Protein 3I71 (pdb70)

B-factor: mean 38.23, std 16.22, range [15.01, 95.21]

Sequence (114 aa):
SADELLALLTSVRQGMTAGEVAAHFGWPLEKARNALEQLFSAGTLRKRSSRYRLKPAESADELLALLTSVRQGMTAGEVAAHFGWPLEKARNALEQLFSAGTLRKRSSRYRLKP

Organism: Escherichia coli (strain K12) (NCBI:txid83333)

Radius of gyration: 16.03 Å; Cα contacts (8 Å, |Δi|>4): 139; chains: 2; bounding box: 25×37×44 Å

CATH classification: 1.10.10.10

Structure (mmCIF, N/CA/C/O backbone):
data_3I71
#
_entry.id   3I71
#
_cell.length_a   65.345
_cell.length_b   65.345
_cell.length_c   146.772
_cell.angle_alpha   90.000
_cell.angle_beta   90.000
_cell.angle_gamma   120.000
#
_symmetry.space_group_name_H-M   'P 61 2 2'
#
loop_
_entity.id
_entity.type
_entity.pdbx_description
1 polymer 'Ethanolamine utilization protein eutK'
2 non-polymer 'CITRATE ANION'
3 water water
#
loop_
_atom_site.group_PDB
_atom_site.id
_atom_site.type_symbol
_atom_site.label_atom_id
_atom_site.label_alt_id
_atom_site.label_comp_id
_atom_site.label_asym_id
_atom_site.label_entity_id
_atom_site.label_seq_id
_atom_site.pdbx_PDB_ins_code
_atom_site.Cartn_x
_atom_site.Cartn_y
_atom_site.Cartn_z
_atom_site.occupancy
_atom_site.B_iso_or_equiv
_atom_site.auth_seq_id
_atom_site.auth_comp_id
_atom_site.auth_asym_id
_atom_site.auth_atom_id
_atom_site.pdbx_PDB_model_num
ATOM 1 N N . SER A 1 4 ? 37.179 -9.153 28.755 1.00 59.49 110 SER A N 1
ATOM 2 C CA . SER A 1 4 ? 36.112 -10.170 28.486 1.00 60.60 110 SER A CA 1
ATOM 3 C C . SER A 1 4 ? 34.867 -9.593 27.775 1.00 60.56 110 SER A C 1
ATOM 4 O O . SER A 1 4 ? 34.611 -8.376 27.794 1.00 61.65 110 SER A O 1
ATOM 7 N N . ALA A 1 5 ? 34.096 -10.496 27.159 1.00 59.21 111 ALA A N 1
ATOM 8 C CA . ALA A 1 5 ? 32.939 -10.135 26.315 1.00 57.47 111 ALA A CA 1
ATOM 9 C C . ALA A 1 5 ? 31.601 -10.228 27.084 1.00 54.90 111 ALA A C 1
ATOM 10 O O . ALA A 1 5 ? 30.545 -10.502 26.502 1.00 53.54 111 ALA A O 1
ATOM 12 N N . ASP A 1 6 ? 31.652 -9.992 28.392 1.00 53.00 112 ASP A N 1
ATOM 13 C CA . ASP A 1 6 ? 30.464 -10.103 29.252 1.00 52.54 112 ASP A CA 1
ATOM 14 C C . ASP A 1 6 ? 29.377 -9.100 28.823 1.00 49.36 112 ASP A C 1
ATOM 15 O O . ASP A 1 6 ? 28.188 -9.412 28.800 1.00 45.83 112 ASP A O 1
ATOM 20 N N . GLU A 1 7 ? 29.797 -7.896 28.465 1.00 48.24 113 GLU A N 1
ATOM 21 C CA . GLU A 1 7 ? 28.835 -6.846 28.113 1.00 46.91 113 GLU A CA 1
ATOM 22 C C . GLU A 1 7 ? 28.201 -7.218 26.765 1.00 41.07 113 GLU A C 1
ATOM 23 O O . GLU A 1 7 ? 26.981 -7.147 26.590 1.00 36.04 113 GLU A O 1
ATOM 29 N N . LEU A 1 8 ? 29.043 -7.646 25.825 1.00 39.36 114 LEU A N 1
ATOM 30 C CA . LEU A 1 8 ? 28.586 -7.939 24.468 1.00 37.34 114 LEU A CA 1
ATOM 31 C C . LEU A 1 8 ? 27.530 -9.052 24.482 1.00 38.38 114 LEU A C 1
ATOM 32 O O . LEU A 1 8 ? 26.480 -8.940 23.855 1.00 36.81 114 LEU A O 1
ATOM 37 N N . LEU A 1 9 ? 27.804 -10.118 25.232 1.00 39.92 115 LEU A N 1
ATOM 38 C CA . LEU A 1 9 ? 26.893 -11.268 25.279 1.00 40.89 115 LEU A CA 1
ATOM 39 C C . LEU A 1 9 ? 25.556 -10.902 25.920 1.00 40.76 115 LEU A C 1
ATOM 40 O O . LEU A 1 9 ? 24.509 -11.315 25.435 1.00 39.63 115 LEU A O 1
ATOM 45 N N . ALA A 1 10 ? 25.599 -10.101 26.978 1.00 41.87 116 ALA A N 1
ATOM 46 C CA . ALA A 1 10 ? 24.372 -9.578 27.622 1.00 43.28 116 ALA A CA 1
ATOM 47 C C . ALA A 1 10 ? 23.525 -8.789 26.640 1.00 43.47 116 ALA A C 1
ATOM 48 O O . ALA A 1 10 ? 22.327 -9.015 26.532 1.00 43.53 116 ALA A O 1
ATOM 50 N N . LEU A 1 11 ? 24.153 -7.855 25.933 1.00 43.93 117 LEU A N 1
ATOM 51 C CA . LEU A 1 11 ? 23.463 -7.112 24.881 1.00 45.33 117 LEU A CA 1
ATOM 52 C C . LEU A 1 11 ? 22.805 -8.039 23.856 1.00 47.06 117 LEU A C 1
ATOM 53 O O . LEU A 1 11 ? 21.629 -7.862 23.521 1.00 47.73 117 LEU A O 1
ATOM 58 N N . LEU A 1 12 ? 23.579 -8.997 23.342 1.00 46.98 118 LEU A N 1
ATOM 59 C CA . LEU A 1 12 ? 23.090 -9.918 22.321 1.00 47.35 118 LEU A CA 1
ATOM 60 C C . LEU A 1 12 ? 22.005 -10.858 22.880 1.00 51.34 118 LEU A C 1
ATOM 61 O O . LEU A 1 12 ? 21.190 -11.377 22.121 1.00 50.90 118 LEU A O 1
ATOM 66 N N . THR A 1 13 ? 21.994 -11.078 24.198 1.00 56.81 119 THR A N 1
ATOM 67 C CA . THR A 1 13 ? 20.926 -11.859 24.847 1.00 60.01 119 THR A CA 1
ATOM 68 C C . THR A 1 13 ? 19.539 -11.251 24.612 1.00 63.01 119 THR A C 1
ATOM 69 O O . THR A 1 13 ? 18.588 -11.983 24.374 1.00 63.85 119 THR A O 1
ATOM 73 N N . SER A 1 14 ? 19.434 -9.921 24.661 1.00 66.09 120 SER A N 1
ATOM 74 C CA . SER A 1 14 ? 18.173 -9.230 24.354 1.00 68.06 120 SER A CA 1
ATOM 75 C C . SER A 1 14 ? 17.841 -9.327 22.879 1.00 69.54 120 SER A C 1
ATOM 76 O O . SER A 1 14 ? 16.841 -9.935 22.490 1.00 71.22 120 SER A O 1
ATOM 79 N N . VAL A 1 15 ? 18.700 -8.727 22.062 1.00 69.89 121 VAL A N 1
ATOM 80 C CA . VAL A 1 15 ? 18.436 -8.570 20.642 1.00 69.75 121 VAL A CA 1
ATOM 81 C C . VAL A 1 15 ? 18.504 -9.937 19.955 1.00 70.51 121 VAL A C 1
ATOM 82 O O . VAL A 1 15 ? 19.568 -10.388 19.510 1.00 70.32 121 VAL A O 1
ATOM 86 N N . ARG A 1 16 ? 17.342 -10.580 19.882 1.00 70.32 122 ARG A N 1
ATOM 87 C CA . ARG A 1 16 ? 17.225 -11.993 19.516 1.00 70.20 122 ARG A CA 1
ATOM 88 C C . ARG A 1 16 ? 17.474 -12.244 18.022 1.00 66.85 122 ARG A C 1
ATOM 89 O O . ARG A 1 16 ? 17.909 -13.333 17.627 1.00 65.90 122 ARG A O 1
ATOM 97 N N . GLN A 1 17 ? 17.209 -11.232 17.201 1.00 62.95 123 GLN A N 1
ATOM 98 C CA . GLN A 1 17 ? 17.476 -11.318 15.756 1.00 59.42 123 GLN A CA 1
ATOM 99 C C . GLN A 1 17 ? 18.985 -11.095 15.421 1.00 53.61 123 GLN A C 1
ATOM 100 O O . GLN A 1 17 ? 19.468 -11.452 14.335 1.00 51.84 123 GLN A O 1
ATOM 106 N N . GLY A 1 18 ? 19.727 -10.531 16.362 1.00 46.03 124 GLY A N 1
ATOM 107 C CA . GLY A 1 18 ? 21.160 -10.367 16.197 1.00 42.80 124 GLY A CA 1
ATOM 108 C C . GLY A 1 18 ? 21.505 -8.947 15.807 1.00 38.88 124 GLY A C 1
ATOM 109 O O . GLY A 1 18 ? 20.627 -8.129 15.602 1.00 37.86 124 GLY A O 1
ATOM 110 N N . MET A 1 19 ? 22.794 -8.660 15.740 1.00 33.09 125 MET A N 1
ATOM 111 C CA . MET A 1 19 ? 23.286 -7.320 15.550 1.00 29.37 125 MET A CA 1
ATOM 112 C C . MET A 1 19 ? 24.464 -7.331 14.583 1.00 26.91 125 MET A C 1
ATOM 113 O O . MET A 1 19 ? 25.186 -8.333 14.487 1.00 24.77 125 MET A O 1
ATOM 118 N N . THR A 1 20 ? 24.664 -6.227 13.877 1.00 24.41 126 THR A N 1
ATOM 119 C CA . THR A 1 20 ? 25.782 -6.134 12.945 1.00 23.99 126 THR A CA 1
ATOM 120 C C . THR A 1 20 ? 26.946 -5.590 13.746 1.00 23.78 126 THR A C 1
ATOM 121 O O . THR A 1 20 ? 26.736 -5.054 14.840 1.00 23.67 126 THR A O 1
ATOM 125 N N . ALA A 1 21 ? 28.169 -5.691 13.218 1.00 24.06 127 ALA A N 1
ATOM 126 C CA . ALA A 1 21 ? 29.332 -5.087 13.878 1.00 23.40 127 ALA A CA 1
ATOM 127 C C . ALA A 1 21 ? 29.155 -3.573 14.063 1.00 22.87 127 ALA A C 1
ATOM 128 O O . ALA A 1 21 ? 29.532 -3.009 15.096 1.00 24.99 127 ALA A O 1
ATOM 130 N N . GLY A 1 22 ? 28.568 -2.924 13.077 1.00 24.48 128 GLY A N 1
ATOM 131 C CA . GLY A 1 22 ? 28.319 -1.487 13.159 1.00 26.26 128 GLY A CA 1
ATOM 132 C C . GLY A 1 22 ? 27.364 -1.136 14.286 1.00 26.79 128 GLY A C 1
ATOM 133 O O . GLY A 1 22 ? 27.574 -0.170 14.996 1.00 27.78 128 GLY A O 1
ATOM 134 N N . GLU A 1 23 ? 26.311 -1.930 14.448 1.00 28.64 129 GLU A N 1
ATOM 135 C CA . GLU A 1 23 ? 25.348 -1.693 15.531 1.00 27.48 129 GLU A CA 1
ATOM 136 C C . GLU A 1 23 ? 25.993 -1.890 16.901 1.00 25.96 129 GLU A C 1
ATOM 137 O O . GLU A 1 23 ? 25.734 -1.137 17.850 1.00 24.85 129 GLU A O 1
ATOM 143 N N . VAL A 1 24 ? 26.879 -2.882 16.997 1.00 24.57 130 VAL A N 1
ATOM 144 C CA . VAL A 1 24 ? 27.627 -3.153 18.223 1.00 21.27 130 VAL A CA 1
ATOM 145 C C . VAL A 1 24 ? 28.612 -2.033 18.534 1.00 23.34 130 VAL A C 1
ATOM 146 O O . VAL A 1 24 ? 28.672 -1.564 19.689 1.00 22.45 130 VAL A O 1
ATOM 150 N N . ALA A 1 25 ? 29.341 -1.571 17.516 1.00 22.51 131 ALA A N 1
ATOM 151 C CA . ALA A 1 25 ? 30.298 -0.474 17.675 1.00 25.50 131 ALA A CA 1
ATOM 152 C C . ALA A 1 25 ? 29.589 0.807 18.152 1.00 26.77 131 ALA A C 1
ATOM 153 O O . ALA A 1 25 ? 30.078 1.491 19.055 1.00 27.13 131 ALA A O 1
ATOM 155 N N . ALA A 1 26 ? 28.453 1.113 17.533 1.00 27.00 132 ALA A N 1
ATOM 156 C CA . ALA A 1 26 ? 27.657 2.296 17.901 1.00 28.09 132 ALA A CA 1
ATOM 157 C C . ALA A 1 26 ? 27.157 2.197 19.346 1.00 31.92 132 ALA A C 1
ATOM 158 O O . ALA A 1 26 ? 27.241 3.147 20.096 1.00 32.23 132 ALA A O 1
ATOM 160 N N . HIS A 1 27 ? 26.645 1.035 19.734 1.00 33.89 133 HIS A N 1
ATOM 161 C CA . HIS A 1 27 ? 26.101 0.841 21.066 1.00 34.75 133 HIS A CA 1
ATOM 162 C C . HIS A 1 27 ? 27.142 1.062 22.137 1.00 35.94 133 HIS A C 1
ATOM 163 O O . HIS A 1 27 ? 26.883 1.759 23.097 1.00 36.25 133 HIS A O 1
ATOM 170 N N . PHE A 1 28 ? 28.310 0.460 21.988 1.00 35.80 134 PHE A N 1
ATOM 171 C CA . PHE A 1 28 ? 29.344 0.558 23.013 1.00 35.71 134 PHE A CA 1
ATOM 172 C C . PHE A 1 28 ? 30.287 1.728 22.819 1.00 36.15 134 PHE A C 1
ATOM 173 O O . PHE A 1 28 ? 31.068 2.051 23.716 1.00 33.83 134 PHE A O 1
ATOM 181 N N . GLY A 1 29 ? 30.244 2.356 21.655 1.00 35.18 135 GLY A N 1
ATOM 182 C CA . GLY A 1 29 ? 31.201 3.408 21.362 1.00 35.69 135 GLY A CA 1
ATOM 183 C C . GLY A 1 29 ? 32.581 2.815 21.156 1.00 35.91 135 GLY A C 1
ATOM 184 O O . GLY A 1 29 ? 33.584 3.448 21.481 1.00 35.44 135 GLY A O 1
ATOM 185 N N . TRP A 1 30 ? 32.626 1.598 20.599 1.00 33.55 136 TRP A N 1
ATOM 186 C CA . TRP A 1 30 ? 33.879 0.940 20.278 1.00 31.90 136 TRP A CA 1
ATOM 187 C C . TRP A 1 30 ? 34.274 1.230 18.852 1.00 30.19 136 TRP A C 1
ATOM 188 O O . TRP A 1 30 ? 33.412 1.292 17.965 1.00 28.45 136 TRP A O 1
ATOM 199 N N . PRO A 1 31 ? 35.585 1.301 18.593 1.00 29.20 137 PRO A N 1
ATOM 200 C CA . PRO A 1 31 ? 36.008 1.333 17.205 1.00 28.68 137 PRO A CA 1
ATOM 201 C C . PRO A 1 31 ? 35.463 0.124 16.438 1.00 30.21 137 PRO A C 1
ATOM 202 O O . PRO A 1 31 ? 35.302 -0.977 16.996 1.00 28.96 137 PRO A O 1
ATOM 206 N N . LEU A 1 32 ? 35.204 0.337 15.173 1.00 28.60 138 LEU A N 1
ATOM 207 C CA . LEU A 1 32 ? 34.596 -0.664 14.318 1.00 30.99 138 LEU A CA 1
ATOM 208 C C . LEU A 1 32 ? 35.441 -1.930 14.298 1.00 30.31 138 LEU A C 1
ATOM 209 O O . LEU A 1 32 ? 34.911 -3.031 14.387 1.00 28.36 138 LEU A O 1
ATOM 214 N N . GLU A 1 33 ? 36.755 -1.771 14.230 1.00 31.06 139 GLU A N 1
ATOM 215 C CA . GLU A 1 33 ? 37.649 -2.919 14.188 1.00 34.56 139 GLU A CA 1
ATOM 216 C C . GLU A 1 33 ? 37.540 -3.748 15.438 1.00 32.12 139 GLU A C 1
ATOM 217 O O . GLU A 1 33 ? 37.599 -4.973 15.381 1.00 33.40 139 GLU A O 1
ATOM 223 N N . LYS A 1 34 ? 37.401 -3.082 16.568 1.00 31.66 140 LYS A N 1
ATOM 224 C CA . LYS A 1 34 ? 37.242 -3.760 17.841 1.00 32.05 140 LYS A CA 1
ATOM 225 C C . LYS A 1 34 ? 35.932 -4.555 17.895 1.00 32.61 140 LYS A C 1
ATOM 226 O O . LYS A 1 34 ? 35.938 -5.722 18.328 1.00 28.53 140 LYS A O 1
ATOM 232 N N . ALA A 1 35 ? 34.818 -3.926 17.481 1.00 27.26 141 ALA A N 1
ATOM 233 C CA . ALA A 1 35 ? 33.540 -4.623 17.383 1.00 25.77 141 ALA A CA 1
ATOM 234 C C . ALA A 1 35 ? 33.614 -5.851 16.456 1.00 25.42 141 ALA A C 1
ATOM 235 O O . ALA A 1 35 ? 33.132 -6.944 16.811 1.00 23.24 141 ALA A O 1
ATOM 237 N N . ARG A 1 36 ? 34.207 -5.690 15.284 1.00 23.73 142 ARG A N 1
ATOM 238 C CA . ARG A 1 36 ? 34.247 -6.760 14.307 1.00 26.31 142 ARG A CA 1
ATOM 239 C C . ARG A 1 36 ? 35.092 -7.924 14.828 1.00 25.76 142 ARG A C 1
ATOM 240 O O . ARG A 1 36 ? 34.701 -9.099 14.690 1.00 24.22 142 ARG A O 1
ATOM 248 N N . ASN A 1 37 ? 36.258 -7.602 15.383 1.00 24.23 143 ASN A N 1
ATOM 249 C CA . ASN A 1 37 ? 37.133 -8.640 15.951 1.00 26.28 143 ASN A CA 1
ATOM 250 C C . ASN A 1 37 ? 36.489 -9.397 17.134 1.00 27.34 143 ASN A C 1
ATOM 251 O O . ASN A 1 37 ? 36.600 -10.614 17.214 1.00 25.44 143 ASN A O 1
ATOM 256 N N . ALA A 1 38 ? 35.778 -8.694 18.015 1.00 26.05 144 ALA A N 1
ATOM 257 C CA . ALA A 1 38 ? 35.103 -9.329 19.150 1.00 26.74 144 ALA A CA 1
ATOM 258 C C . ALA A 1 38 ? 33.982 -10.259 18.701 1.00 26.56 144 ALA A C 1
ATOM 259 O O . ALA A 1 38 ? 33.871 -11.392 19.186 1.00 23.25 144 ALA A O 1
ATOM 261 N N . LEU A 1 39 ? 33.171 -9.817 17.739 1.00 24.35 145 LEU A N 1
ATOM 262 C CA . LEU A 1 39 ? 32.124 -10.690 17.216 1.00 24.59 145 LEU A CA 1
ATOM 263 C C . LEU A 1 39 ? 32.694 -11.914 16.470 1.00 24.16 145 LEU A C 1
ATOM 264 O O . LEU A 1 39 ? 32.178 -13.026 16.606 1.00 26.45 145 LEU A O 1
ATOM 269 N N . GLU A 1 40 ? 33.698 -11.703 15.627 1.00 24.41 146 GLU A N 1
ATOM 270 C CA . GLU A 1 40 ? 34.328 -12.793 14.885 1.00 27.13 146 GLU A CA 1
ATOM 271 C C . GLU A 1 40 ? 34.980 -13.814 15.823 1.00 25.97 146 GLU A C 1
ATOM 272 O O . GLU A 1 40 ? 34.883 -15.010 15.575 1.00 24.62 146 GLU A O 1
ATOM 278 N N . GLN A 1 41 ? 35.624 -13.335 16.882 1.00 25.94 147 GLN A N 1
ATOM 279 C CA . GLN A 1 41 ? 36.195 -14.197 17.930 1.00 28.64 147 GLN A CA 1
ATOM 280 C C . GLN A 1 41 ? 35.120 -15.088 18.569 1.00 28.03 147 GLN A C 1
ATOM 281 O O . GLN A 1 41 ? 35.332 -16.293 18.807 1.00 25.82 147 GLN A O 1
ATOM 287 N N . LEU A 1 42 ? 33.986 -14.477 18.910 1.00 25.41 148 LEU A N 1
ATOM 288 C CA . LEU A 1 42 ? 32.912 -15.204 19.600 1.00 22.97 148 LEU A CA 1
ATOM 289 C C . LEU A 1 42 ? 32.230 -16.174 18.656 1.00 22.22 148 LEU A C 1
ATOM 290 O O . LEU A 1 42 ? 31.821 -17.249 19.069 1.00 20.92 148 LEU A O 1
ATOM 295 N N . PHE A 1 43 ? 32.136 -15.810 17.372 1.00 22.78 149 PHE A N 1
ATOM 296 C CA . PHE A 1 43 ? 31.653 -16.724 16.328 1.00 22.42 149 PHE A CA 1
ATOM 297 C C . PHE A 1 43 ? 32.590 -17.916 16.151 1.00 21.63 149 PHE A C 1
ATOM 298 O O . PHE A 1 43 ? 32.126 -19.046 16.147 1.00 23.08 149 PHE A O 1
ATOM 306 N N . SER A 1 44 ? 33.901 -17.669 16.041 1.00 22.39 150 SER A N 1
ATOM 307 C CA . SER A 1 44 ? 34.886 -18.757 15.905 1.00 23.29 150 SER A CA 1
ATOM 308 C C . SER A 1 44 ? 34.868 -19.692 17.130 1.00 24.11 150 SER A C 1
ATOM 309 O O . SER A 1 44 ? 35.027 -20.878 16.977 1.00 23.15 150 SER A O 1
ATOM 312 N N . ALA A 1 45 ? 34.642 -19.136 18.322 1.00 23.03 151 ALA A N 1
ATOM 313 C CA . ALA A 1 45 ? 34.533 -19.911 19.562 1.00 22.52 151 ALA A CA 1
ATOM 314 C C . ALA A 1 45 ? 33.238 -20.768 19.691 1.00 21.45 151 ALA A C 1
ATOM 315 O O . ALA A 1 45 ? 33.139 -21.604 20.586 1.00 24.52 151 ALA A O 1
ATOM 317 N N . GLY A 1 46 ? 32.264 -20.532 18.830 1.00 21.98 152 GLY A N 1
ATOM 318 C CA . GLY A 1 46 ? 30.995 -21.249 18.850 1.00 23.32 152 GLY A CA 1
ATOM 319 C C . GLY A 1 46 ? 29.956 -20.595 19.760 1.00 25.23 152 GLY A C 1
ATOM 320 O O . GLY A 1 46 ? 28.916 -21.187 19.986 1.00 27.55 152 GLY A O 1
ATOM 321 N N . THR A 1 47 ? 30.229 -19.391 20.276 1.00 23.71 153 THR A N 1
ATOM 322 C CA . THR A 1 47 ? 29.301 -18.700 21.181 1.00 24.90 153 THR A CA 1
ATOM 323 C C . THR A 1 47 ? 28.191 -18.046 20.355 1.00 27.03 153 THR A C 1
ATOM 324 O O . THR A 1 47 ? 27.032 -17.963 20.782 1.00 25.97 153 THR A O 1
ATOM 328 N N . LEU A 1 48 ? 28.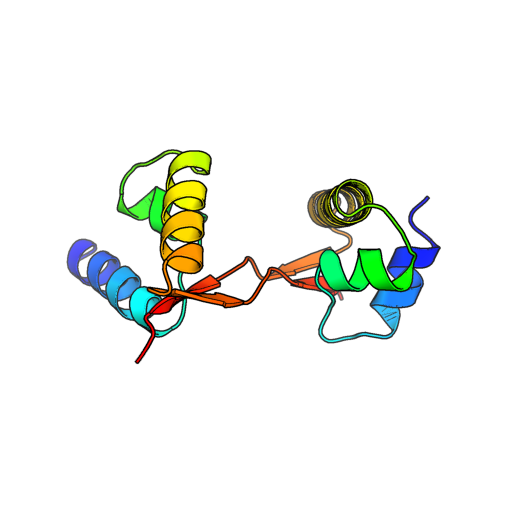535 -17.567 19.163 1.00 26.49 154 LEU A N 1
ATOM 329 C CA . LEU A 1 48 ? 27.566 -16.864 18.327 1.00 28.99 154 LEU A CA 1
ATOM 330 C C . LEU A 1 48 ? 27.384 -17.594 16.991 1.00 30.30 154 LEU A C 1
ATOM 331 O O . LEU A 1 48 ? 28.247 -18.354 16.576 1.00 31.91 154 LEU A O 1
ATOM 336 N N . ARG A 1 49 ? 26.240 -17.366 16.357 1.00 32.21 155 ARG A N 1
ATOM 337 C CA . ARG A 1 49 ? 25.989 -17.732 14.970 1.00 33.07 155 ARG A CA 1
ATOM 338 C C . ARG A 1 49 ? 26.059 -16.461 14.150 1.00 29.74 155 ARG A C 1
ATOM 339 O O . ARG A 1 49 ? 25.828 -15.387 14.679 1.00 28.89 155 ARG A O 1
ATOM 347 N N . LYS A 1 50 ? 26.321 -16.609 12.857 1.00 28.98 156 LYS A N 1
ATOM 348 C CA . LYS A 1 50 ? 26.600 -15.496 11.944 1.00 31.47 156 LYS A CA 1
ATOM 349 C C . LYS A 1 50 ? 25.830 -15.749 10.644 1.00 31.60 156 LYS A C 1
ATOM 350 O O . LYS A 1 50 ? 25.949 -16.812 10.021 1.00 32.03 156 LYS A O 1
ATOM 356 N N . ARG A 1 51 ? 25.025 -14.782 10.257 1.00 31.33 157 ARG A N 1
ATOM 357 C CA . ARG A 1 51 ? 24.455 -14.774 8.913 1.00 32.26 157 ARG A CA 1
ATOM 358 C C . ARG A 1 51 ? 25.401 -13.914 8.076 1.00 31.90 157 ARG A C 1
ATOM 359 O O . ARG A 1 51 ? 25.528 -12.725 8.337 1.00 27.96 157 ARG A O 1
ATOM 367 N N . SER A 1 52 ? 26.081 -14.501 7.095 1.00 29.66 158 SER A N 1
ATOM 368 C CA . SER A 1 52 ? 27.062 -13.768 6.271 1.00 33.30 158 SER A CA 1
ATOM 369 C C . SER A 1 52 ? 26.411 -12.666 5.396 1.00 31.07 158 SER A C 1
ATOM 370 O O . SER A 1 52 ? 25.252 -12.757 4.994 1.00 31.59 158 SER A O 1
ATOM 373 N N . SER A 1 53 ? 27.151 -11.589 5.187 1.00 27.76 159 SER A N 1
ATOM 374 C CA . SER A 1 53 ? 26.756 -10.501 4.309 1.00 28.46 159 SER A CA 1
ATOM 375 C C . SER A 1 53 ? 26.299 -11.072 2.965 1.00 25.49 159 SER A C 1
ATOM 376 O O . SER A 1 53 ? 27.005 -11.899 2.399 1.00 26.37 159 SER A O 1
ATOM 379 N N . ARG A 1 54 ? 25.141 -10.649 2.489 1.00 25.03 160 ARG A N 1
ATOM 380 C CA . ARG A 1 54 ? 24.667 -11.023 1.145 1.00 27.39 160 ARG A CA 1
ATOM 381 C C . ARG A 1 54 ? 24.455 -9.790 0.285 1.00 24.86 160 ARG A C 1
ATOM 382 O O . ARG A 1 54 ? 23.904 -8.798 0.746 1.00 25.75 160 ARG A O 1
ATOM 390 N N . TYR A 1 55 ? 24.835 -9.897 -0.981 1.00 26.79 161 TYR A N 1
ATOM 391 C CA . TYR A 1 55 ? 24.682 -8.817 -1.953 1.00 25.41 161 TYR A CA 1
ATOM 392 C C . TYR A 1 55 ? 23.720 -9.244 -3.024 1.00 26.09 161 TYR A C 1
ATOM 393 O O . TYR A 1 55 ? 23.806 -10.366 -3.508 1.00 27.77 161 TYR A O 1
ATOM 402 N N . ARG A 1 56 ? 22.809 -8.363 -3.427 1.00 26.08 162 ARG A N 1
ATOM 403 C CA . ARG A 1 56 ? 21.864 -8.745 -4.478 1.00 28.63 162 ARG A CA 1
ATOM 404 C C . ARG A 1 56 ? 21.719 -7.639 -5.524 1.00 28.03 162 ARG A C 1
ATOM 405 O O . ARG A 1 56 ? 21.964 -6.444 -5.264 1.00 24.61 162 ARG A O 1
ATOM 413 N N . LEU A 1 57 ? 21.321 -8.043 -6.702 1.00 29.79 163 LEU A N 1
ATOM 414 C CA . LEU A 1 57 ? 21.063 -7.094 -7.782 1.00 33.55 163 LEU A CA 1
ATOM 415 C C . LEU A 1 57 ? 19.941 -6.109 -7.435 1.00 36.81 163 LEU A C 1
ATOM 416 O O . LEU A 1 57 ? 18.954 -6.468 -6.790 1.00 35.34 163 LEU A O 1
ATOM 421 N N . LYS A 1 58 ? 20.080 -4.852 -7.832 1.00 41.00 164 LYS A N 1
ATOM 422 C CA . LYS A 1 58 ? 18.922 -3.958 -7.772 1.00 45.12 164 LYS A CA 1
ATOM 423 C C . LYS A 1 58 ? 17.922 -4.344 -8.844 1.00 50.59 164 LYS A C 1
ATOM 424 O O . LYS A 1 58 ? 18.311 -4.703 -9.948 1.00 52.06 164 LYS A O 1
ATOM 430 N N . PRO A 1 59 ? 16.627 -4.299 -8.513 1.00 55.35 165 PRO A N 1
ATOM 431 C CA . PRO A 1 59 ? 15.592 -4.499 -9.523 1.00 58.34 165 PRO A CA 1
ATOM 432 C C . PRO A 1 59 ? 15.378 -3.241 -10.338 1.00 59.00 165 PRO A C 1
ATOM 433 O O . PRO A 1 59 ? 15.197 -3.343 -11.547 1.00 64.14 165 PRO A O 1
ATOM 437 N N . ALA B 1 2 ? 24.059 -34.443 -12.964 1.00 51.68 108 ALA B N 1
ATOM 438 C CA . ALA B 1 2 ? 23.582 -33.176 -13.584 1.00 52.40 108 ALA B CA 1
ATOM 439 C C . ALA B 1 2 ? 23.922 -31.994 -12.662 1.00 51.84 108 ALA B C 1
ATOM 440 O O . ALA B 1 2 ? 23.092 -31.109 -12.421 1.00 53.93 108 ALA B O 1
ATOM 442 N N . GLU B 1 3 ? 25.165 -31.993 -12.174 1.00 48.51 109 GLU B N 1
ATOM 443 C CA . GLU B 1 3 ? 25.716 -30.932 -11.337 1.00 45.08 109 GLU B CA 1
ATOM 444 C C . GLU B 1 3 ? 25.658 -29.540 -11.983 1.00 36.71 109 GLU B C 1
ATOM 445 O O . GLU B 1 3 ? 25.257 -28.572 -11.338 1.00 30.78 109 GLU B O 1
ATOM 451 N N . SER B 1 4 ? 26.071 -29.414 -13.238 1.00 33.08 110 SER B N 1
ATOM 452 C CA . SER B 1 4 ? 26.289 -28.048 -13.778 1.00 29.79 110 SER B CA 1
ATOM 453 C C . SER B 1 4 ? 25.003 -27.191 -13.840 1.00 24.00 110 SER B C 1
ATOM 454 O O . SER B 1 4 ? 25.022 -26.044 -13.495 1.00 22.94 110 SER B O 1
ATOM 457 N N . ALA B 1 5 ? 23.887 -27.775 -14.263 1.00 22.84 111 ALA B N 1
ATOM 458 C CA . ALA B 1 5 ? 22.607 -27.059 -14.264 1.00 20.79 111 ALA B CA 1
ATOM 459 C C . ALA B 1 5 ? 22.315 -26.588 -12.841 1.00 19.23 111 ALA B C 1
ATOM 460 O O . ALA B 1 5 ? 21.926 -25.453 -12.629 1.00 19.25 111 ALA B O 1
ATOM 462 N N . ASP B 1 6 ? 22.562 -27.448 -11.854 1.00 20.68 112 ASP B N 1
ATOM 463 C CA . ASP B 1 6 ? 22.311 -27.108 -10.459 1.00 20.79 112 ASP B CA 1
ATOM 464 C C . ASP B 1 6 ? 23.242 -26.032 -9.942 1.00 23.56 112 ASP B C 1
ATOM 465 O O . ASP B 1 6 ? 22.806 -25.132 -9.216 1.00 22.25 112 ASP B O 1
ATOM 470 N N . GLU B 1 7 ? 24.516 -26.087 -10.308 1.00 23.19 113 GLU B N 1
ATOM 471 C CA . GLU B 1 7 ? 25.415 -24.978 -9.941 1.00 26.94 113 GLU B CA 1
ATOM 472 C C . GLU B 1 7 ? 25.013 -23.665 -10.582 1.00 23.51 113 GLU B C 1
ATOM 473 O O . GLU B 1 7 ? 25.014 -22.624 -9.917 1.00 22.47 113 GLU B O 1
ATOM 479 N N . LEU B 1 8 ? 24.686 -23.686 -11.882 1.00 22.61 114 LEU B N 1
ATOM 480 C CA . LEU B 1 8 ? 24.279 -22.450 -12.547 1.00 19.88 114 LEU B CA 1
ATOM 481 C C . LEU B 1 8 ? 22.993 -21.922 -11.917 1.00 20.10 114 LEU B C 1
ATOM 482 O O . LEU B 1 8 ? 22.847 -20.720 -11.695 1.00 19.11 114 LEU B O 1
ATOM 487 N N . LEU B 1 9 ? 22.045 -22.820 -11.608 1.00 18.63 115 LEU B N 1
ATOM 488 C CA . LEU B 1 9 ? 20.769 -22.367 -11.041 1.00 18.53 115 LEU B CA 1
ATOM 489 C C . LEU B 1 9 ? 21.029 -21.699 -9.665 1.00 19.31 115 LEU B C 1
ATOM 490 O O . LEU B 1 9 ? 20.413 -20.689 -9.344 1.00 18.72 115 LEU B O 1
ATOM 495 N N . ALA B 1 10 ? 21.946 -22.260 -8.876 1.00 21.73 116 ALA B N 1
ATOM 496 C CA . ALA B 1 10 ? 22.307 -21.689 -7.544 1.00 25.11 116 ALA B CA 1
ATOM 497 C C . ALA B 1 10 ? 22.861 -20.250 -7.702 1.00 26.01 116 ALA B C 1
ATOM 498 O O . ALA B 1 10 ? 22.455 -19.305 -7.001 1.00 25.48 116 ALA B O 1
ATOM 500 N N . LEU B 1 11 ? 23.733 -20.076 -8.674 1.00 25.45 117 LEU B N 1
ATOM 501 C CA . LEU B 1 11 ? 24.264 -18.737 -8.952 1.00 25.01 117 LEU B CA 1
ATOM 502 C C . LEU B 1 11 ? 23.158 -17.792 -9.381 1.00 24.84 117 LEU B C 1
ATOM 503 O O . LEU B 1 11 ? 23.007 -16.718 -8.815 1.00 24.14 117 LEU B O 1
ATOM 508 N N . LEU B 1 12 ? 22.346 -18.200 -10.360 1.00 23.96 118 LEU B N 1
ATOM 509 C CA . LEU B 1 12 ? 21.319 -17.322 -10.856 1.00 24.10 118 LEU B CA 1
ATOM 510 C C . LEU B 1 12 ? 20.308 -16.934 -9.789 1.00 26.28 118 LEU B C 1
ATOM 511 O O . LEU B 1 12 ? 19.813 -15.808 -9.786 1.00 28.88 118 LEU B O 1
ATOM 516 N N . THR B 1 13 ? 19.991 -17.871 -8.903 1.00 26.51 119 THR B N 1
ATOM 517 C CA . THR B 1 13 ? 19.027 -17.624 -7.826 1.00 27.25 119 THR B CA 1
ATOM 518 C C . THR B 1 13 ? 19.602 -16.580 -6.838 1.00 28.97 119 THR B C 1
ATOM 519 O O . THR B 1 13 ? 18.909 -15.641 -6.439 1.00 30.45 119 THR B O 1
ATOM 523 N N . SER B 1 14 ? 20.873 -16.745 -6.494 1.00 24.45 120 SER B N 1
ATOM 524 C CA . SER B 1 14 ? 21.578 -15.834 -5.587 1.00 31.73 120 SER B CA 1
ATOM 525 C C . SER B 1 14 ? 21.726 -14.411 -6.080 1.00 32.73 120 SER B C 1
ATOM 526 O O . SER B 1 14 ? 21.761 -13.481 -5.275 1.00 31.44 120 SER B O 1
ATOM 529 N N . VAL B 1 15 ? 21.886 -14.236 -7.397 1.00 32.07 121 VAL B N 1
ATOM 530 C CA . VAL B 1 15 ? 22.054 -12.912 -7.972 1.00 32.74 121 VAL B CA 1
ATOM 531 C C . VAL B 1 15 ? 20.868 -12.072 -7.583 1.00 33.79 121 VAL B C 1
ATOM 532 O O . VAL B 1 15 ? 20.980 -10.877 -7.251 1.00 33.81 121 VAL B O 1
ATOM 536 N N . ARG B 1 16 ? 19.716 -12.716 -7.579 1.00 32.86 122 ARG B N 1
ATOM 537 C CA . ARG B 1 16 ? 18.468 -12.070 -7.205 1.00 36.55 122 ARG B CA 1
ATOM 538 C C . ARG B 1 16 ? 18.194 -12.077 -5.708 1.00 34.73 122 ARG B C 1
ATOM 539 O O . ARG B 1 16 ? 17.760 -11.075 -5.136 1.00 34.06 122 ARG B O 1
ATOM 547 N N . GLN B 1 17 ? 18.404 -13.212 -5.058 1.00 32.48 123 GLN B N 1
ATOM 548 C CA . GLN B 1 17 ? 18.020 -13.350 -3.649 1.00 34.44 123 GLN B CA 1
ATOM 549 C C . GLN B 1 17 ? 19.133 -12.937 -2.674 1.00 33.56 123 GLN B C 1
ATOM 550 O O . GLN B 1 17 ? 18.871 -12.620 -1.519 1.00 35.64 123 GLN B O 1
ATOM 556 N N . GLY B 1 18 ? 20.377 -13.002 -3.127 1.00 29.72 124 GLY B N 1
ATOM 557 C CA . GLY B 1 18 ? 21.514 -12.591 -2.321 1.00 30.43 124 GLY B CA 1
ATOM 558 C C . GLY B 1 18 ? 22.647 -13.577 -2.408 1.00 28.80 124 GLY B C 1
ATOM 559 O O . GLY B 1 18 ? 22.450 -14.777 -2.258 1.00 28.17 124 GLY B O 1
ATOM 560 N N . MET B 1 19 ? 23.841 -13.069 -2.644 1.00 26.48 125 MET B N 1
ATOM 561 C CA . MET B 1 19 ? 25.017 -13.910 -2.745 1.00 27.50 125 MET B CA 1
ATOM 562 C C . MET B 1 19 ? 26.086 -13.440 -1.782 1.00 25.58 125 MET B C 1
ATOM 563 O O . MET B 1 19 ? 26.167 -12.263 -1.467 1.00 25.60 125 MET B O 1
ATOM 568 N N . THR B 1 20 ? 26.919 -14.366 -1.361 1.00 26.89 126 THR B N 1
ATOM 569 C CA . THR B 1 20 ? 27.952 -14.116 -0.387 1.00 25.50 126 THR B CA 1
ATOM 570 C C . THR B 1 20 ? 29.254 -14.118 -1.124 1.00 26.44 126 THR B C 1
ATOM 571 O O . THR B 1 20 ? 29.352 -14.661 -2.225 1.00 23.39 126 THR B O 1
ATOM 575 N N . ALA B 1 21 ? 30.269 -13.495 -0.517 1.00 23.91 127 ALA B N 1
ATOM 576 C CA . ALA B 1 21 ? 31.614 -13.528 -1.048 1.00 25.79 127 ALA B CA 1
ATOM 577 C C . ALA B 1 21 ? 32.140 -14.981 -1.174 1.00 27.62 127 ALA B C 1
ATOM 578 O O . ALA B 1 21 ? 32.856 -15.333 -2.127 1.00 27.28 127 ALA B O 1
ATOM 580 N N . GLY B 1 22 ? 31.791 -15.813 -0.198 1.00 27.83 128 GLY B N 1
ATOM 581 C CA . GLY B 1 22 ? 32.150 -17.217 -0.242 1.00 27.37 128 GLY B CA 1
ATOM 582 C C . GLY B 1 22 ? 31.583 -17.894 -1.474 1.00 26.72 128 GLY B C 1
ATOM 583 O O . GLY B 1 22 ? 32.278 -18.635 -2.156 1.00 27.16 128 GLY B O 1
ATOM 584 N N . GLU B 1 23 ? 30.301 -17.659 -1.753 1.00 28.99 129 GLU B N 1
ATOM 585 C CA .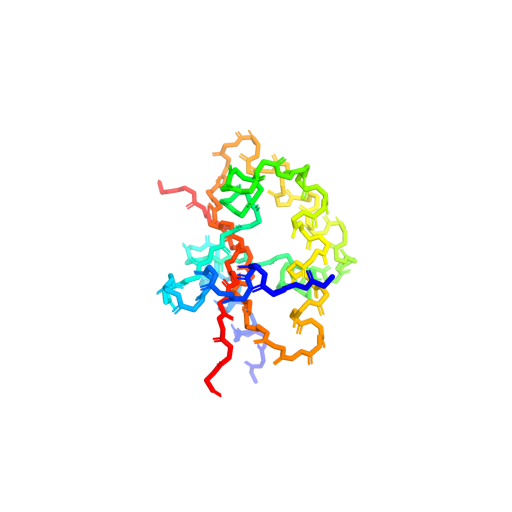 GLU B 1 23 ? 29.673 -18.270 -2.936 1.00 28.71 129 GLU B CA 1
ATOM 586 C C . GLU B 1 23 ? 30.287 -17.777 -4.221 1.00 28.19 129 GLU B C 1
ATOM 587 O O . GLU B 1 23 ? 30.519 -18.562 -5.154 1.00 30.04 129 GLU B O 1
ATOM 593 N N . VAL B 1 24 ? 30.505 -16.465 -4.318 1.00 26.16 130 VAL B N 1
ATOM 594 C CA . VAL B 1 24 ? 31.160 -15.898 -5.507 1.00 27.68 130 VAL B CA 1
ATOM 595 C C . VAL B 1 24 ? 32.577 -16.467 -5.696 1.00 30.51 130 VAL B C 1
ATOM 596 O O . VAL B 1 24 ? 32.966 -16.851 -6.847 1.00 29.12 130 VAL B O 1
ATOM 600 N N . ALA B 1 25 ? 33.331 -16.573 -4.601 1.00 27.73 131 ALA B N 1
ATOM 601 C CA . ALA B 1 25 ? 34.679 -17.148 -4.674 1.00 29.09 131 ALA B CA 1
ATOM 602 C C . ALA B 1 25 ? 34.622 -18.579 -5.217 1.00 29.52 131 ALA B C 1
ATOM 603 O O . ALA B 1 25 ? 35.408 -18.955 -6.067 1.00 31.98 131 ALA B O 1
ATOM 605 N N . ALA B 1 26 ? 33.659 -19.367 -4.738 1.00 31.32 132 ALA B N 1
ATOM 606 C CA . ALA B 1 26 ? 33.554 -20.767 -5.120 1.00 34.21 132 ALA B CA 1
ATOM 607 C C . ALA B 1 26 ? 33.167 -20.921 -6.613 1.00 36.59 132 ALA B C 1
ATOM 608 O O . ALA B 1 26 ? 33.745 -21.742 -7.305 1.00 38.15 132 ALA B O 1
ATOM 610 N N . HIS B 1 27 ? 32.202 -20.129 -7.096 1.00 34.14 133 HIS B N 1
ATOM 611 C CA . HIS B 1 27 ? 31.769 -20.208 -8.491 1.00 34.65 133 HIS B CA 1
ATOM 612 C C . HIS B 1 27 ? 32.827 -19.740 -9.485 1.00 34.39 133 HIS B C 1
ATOM 613 O O . HIS B 1 27 ? 32.968 -20.299 -10.561 1.00 34.65 133 HIS B O 1
ATOM 620 N N . PHE B 1 28 ? 33.514 -18.663 -9.157 1.00 35.41 134 PHE B N 1
ATOM 621 C CA . PHE B 1 28 ? 34.526 -18.097 -10.051 1.00 36.98 134 PHE B CA 1
ATOM 622 C C . PHE B 1 28 ? 35.891 -18.735 -9.892 1.00 37.20 134 PHE B C 1
ATOM 623 O O . PHE B 1 28 ? 36.790 -18.409 -10.646 1.00 35.97 134 PHE B O 1
ATOM 631 N N . GLY B 1 29 ? 36.076 -19.582 -8.889 1.00 35.94 135 GLY B N 1
ATOM 632 C CA . GLY B 1 29 ? 37.433 -20.047 -8.542 1.00 36.02 135 GLY B CA 1
ATOM 633 C C . GLY B 1 29 ? 38.356 -18.893 -8.187 1.00 34.28 135 GLY B C 1
ATOM 634 O O . GLY B 1 29 ? 39.477 -18.825 -8.666 1.00 34.80 135 GLY B O 1
ATOM 635 N N . TRP B 1 30 ? 37.886 -17.955 -7.364 1.00 33.64 136 TRP B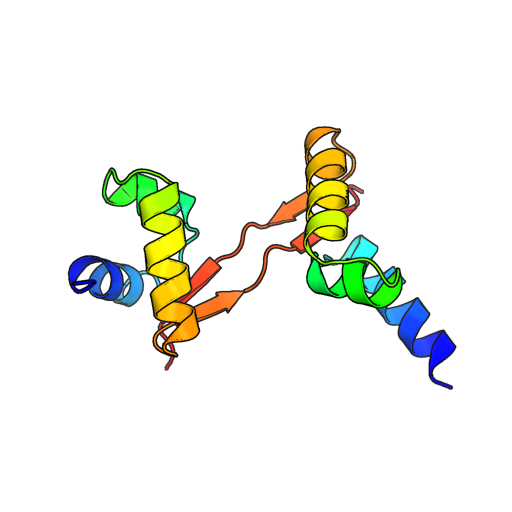 N 1
ATOM 636 C CA . TRP B 1 30 ? 38.736 -16.840 -6.929 1.00 33.26 136 TRP B CA 1
ATOM 637 C C . TRP B 1 30 ? 39.033 -16.988 -5.449 1.00 31.27 136 TRP B C 1
ATOM 638 O O . TRP B 1 30 ? 38.230 -17.572 -4.744 1.00 32.09 136 TRP B O 1
ATOM 649 N N . PRO B 1 31 ? 40.134 -16.380 -4.960 1.00 30.18 137 PRO B N 1
ATOM 650 C CA . PRO B 1 31 ? 40.302 -16.243 -3.507 1.00 32.19 137 PRO B CA 1
ATOM 651 C C . PRO B 1 31 ? 39.252 -15.343 -2.888 1.00 32.30 137 PRO B C 1
ATOM 652 O O . PRO B 1 31 ? 38.734 -14.406 -3.542 1.00 29.55 137 PRO B O 1
ATOM 656 N N . LEU B 1 32 ? 38.951 -15.624 -1.630 1.00 31.13 138 LEU B N 1
ATOM 657 C CA . LEU B 1 32 ? 37.923 -14.938 -0.902 1.00 33.13 138 LEU B CA 1
ATOM 658 C C . LEU B 1 32 ? 38.050 -13.402 -0.941 1.00 33.40 138 LEU B C 1
ATOM 659 O O . LEU B 1 32 ? 37.049 -12.697 -1.127 1.00 29.03 138 LEU B O 1
ATOM 664 N N . GLU B 1 33 ? 39.265 -12.887 -0.779 1.00 34.32 139 GLU B N 1
ATOM 665 C CA . GLU B 1 33 ? 39.492 -11.429 -0.711 1.00 38.66 139 GLU B CA 1
ATOM 666 C C . GLU B 1 33 ? 39.157 -10.767 -2.045 1.00 37.49 139 GLU B C 1
ATOM 667 O O . GLU B 1 33 ? 38.661 -9.637 -2.087 1.00 34.01 139 GLU B O 1
ATOM 673 N N . LYS B 1 34 ? 39.429 -11.480 -3.132 1.00 34.61 140 LYS B N 1
ATOM 674 C CA . LYS B 1 34 ? 39.147 -10.972 -4.473 1.00 35.33 140 LYS B CA 1
ATOM 675 C C . LYS B 1 34 ? 37.626 -10.928 -4.756 1.00 32.56 140 LYS B C 1
ATOM 676 O O . LYS B 1 34 ? 37.119 -9.974 -5.363 1.00 28.40 140 LYS B O 1
ATOM 682 N N . ALA B 1 35 ? 36.910 -11.958 -4.309 1.00 27.86 141 ALA B N 1
ATOM 683 C CA . ALA B 1 35 ? 35.441 -12.001 -4.392 1.00 29.90 141 ALA B CA 1
ATOM 684 C C . ALA B 1 35 ? 34.839 -10.855 -3.569 1.00 28.15 141 ALA B C 1
ATOM 685 O O . ALA B 1 35 ? 33.943 -10.157 -4.048 1.00 26.78 141 ALA B O 1
ATOM 687 N N . ARG B 1 36 ? 35.341 -10.673 -2.353 1.00 28.08 142 ARG B N 1
ATOM 688 C CA . ARG B 1 36 ? 34.836 -9.661 -1.440 1.00 30.45 142 ARG B CA 1
ATOM 689 C C . ARG B 1 36 ? 35.026 -8.275 -2.034 1.00 29.47 142 ARG B C 1
ATOM 690 O O . ARG B 1 36 ? 34.126 -7.457 -2.026 1.00 26.88 142 ARG B O 1
ATOM 698 N N . ASN B 1 37 ? 36.230 -8.019 -2.517 1.00 29.89 143 ASN B N 1
ATOM 699 C CA . ASN B 1 37 ? 36.527 -6.776 -3.231 1.00 32.86 143 ASN B CA 1
ATOM 700 C C . ASN B 1 37 ? 35.638 -6.478 -4.427 1.00 32.07 143 ASN B C 1
ATOM 701 O O . ASN B 1 37 ? 35.198 -5.340 -4.605 1.00 28.53 143 ASN B O 1
ATOM 706 N N . ALA B 1 38 ? 35.397 -7.499 -5.247 1.00 27.63 144 ALA B N 1
ATOM 707 C CA . ALA B 1 38 ? 34.498 -7.374 -6.392 1.00 27.62 144 ALA B CA 1
ATOM 708 C C . ALA B 1 38 ? 33.129 -6.922 -5.951 1.00 24.69 144 ALA B C 1
ATOM 709 O O . ALA B 1 38 ? 32.585 -5.967 -6.478 1.00 27.16 144 ALA B O 1
ATOM 711 N N . LEU B 1 39 ? 32.585 -7.638 -4.969 1.00 24.86 145 LEU B N 1
ATOM 712 C CA . LEU B 1 39 ? 31.257 -7.373 -4.464 1.00 23.25 145 LEU B CA 1
ATOM 713 C C . LEU B 1 39 ? 31.193 -6.004 -3.797 1.00 23.70 145 LEU B C 1
ATOM 714 O O . LEU B 1 39 ? 30.239 -5.266 -4.019 1.00 24.64 145 LEU B O 1
ATOM 719 N N . GLU B 1 40 ? 32.209 -5.651 -3.018 1.00 25.20 146 GLU B N 1
ATOM 720 C CA . GLU B 1 40 ? 32.229 -4.334 -2.320 1.00 26.70 146 GLU B CA 1
ATOM 721 C C . GLU B 1 40 ? 32.312 -3.185 -3.320 1.00 25.37 146 GLU B C 1
ATOM 722 O O . GLU B 1 40 ? 31.633 -2.170 -3.176 1.00 22.19 146 GLU B O 1
ATOM 728 N N . GLN B 1 41 ? 33.087 -3.358 -4.383 1.00 25.75 147 GLN B N 1
ATOM 729 C CA . GLN B 1 41 ? 33.201 -2.317 -5.403 1.00 25.52 147 GLN B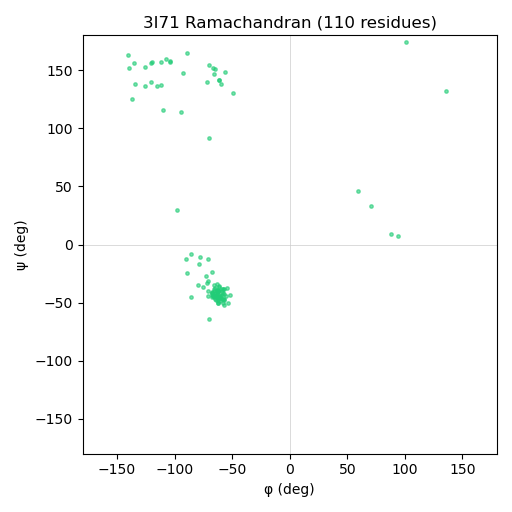 CA 1
ATOM 730 C C . GLN B 1 41 ? 31.877 -2.117 -6.176 1.00 25.74 147 GLN B C 1
ATOM 731 O O . GLN B 1 41 ? 31.486 -0.990 -6.478 1.00 24.99 147 GLN B O 1
ATOM 737 N N . LEU B 1 42 ? 31.199 -3.199 -6.516 1.00 22.62 148 LEU B N 1
ATOM 738 C CA . LEU B 1 42 ? 29.917 -3.103 -7.202 1.00 23.04 148 LEU B CA 1
ATOM 739 C C . LEU B 1 42 ? 28.797 -2.591 -6.300 1.00 23.33 148 LEU B C 1
ATOM 740 O O . LEU B 1 42 ? 27.885 -1.887 -6.768 1.00 26.29 148 LEU B O 1
ATOM 745 N N . PHE B 1 43 ? 28.872 -2.897 -5.004 1.00 22.77 149 PHE B N 1
ATOM 746 C CA . PHE B 1 43 ? 27.975 -2.303 -4.018 1.00 21.18 149 PHE B CA 1
ATOM 747 C C . PHE B 1 43 ? 28.201 -0.758 -3.977 1.00 21.93 149 PHE B C 1
ATOM 748 O O . PHE B 1 43 ? 27.271 0.038 -4.104 1.00 20.01 149 PHE B O 1
ATOM 756 N N . SER B 1 44 ? 29.449 -0.336 -3.847 1.00 20.41 150 SER B N 1
ATOM 757 C CA . SER B 1 44 ? 29.790 1.090 -3.913 1.00 19.53 150 SER B CA 1
ATOM 758 C C . SER B 1 44 ? 29.291 1.763 -5.170 1.00 21.51 150 SER B C 1
ATOM 759 O O . SER B 1 44 ? 28.815 2.914 -5.122 1.00 21.42 150 SER B O 1
ATOM 762 N N . ALA B 1 45 ? 29.350 1.045 -6.294 1.00 20.98 151 ALA B N 1
ATOM 763 C CA . ALA B 1 45 ? 29.000 1.611 -7.605 1.00 20.58 151 ALA B CA 1
ATOM 764 C C . ALA B 1 45 ? 27.489 1.694 -7.820 1.00 22.05 151 ALA B C 1
ATOM 765 O O . ALA B 1 45 ? 27.030 2.348 -8.762 1.00 22.42 151 ALA B O 1
ATOM 767 N N . GLY B 1 46 ? 26.729 1.061 -6.937 1.00 21.05 152 GLY B N 1
ATOM 768 C CA . GLY B 1 46 ? 25.267 1.124 -6.981 1.00 23.42 152 GLY B CA 1
ATOM 769 C C . GLY B 1 46 ? 24.622 -0.023 -7.745 1.00 23.70 152 GLY B C 1
ATOM 770 O O . GLY B 1 46 ? 23.428 -0.006 -7.964 1.00 23.73 152 GLY B O 1
ATOM 771 N N . THR B 1 47 ? 25.421 -1.000 -8.140 1.00 23.82 153 THR B N 1
ATOM 772 C CA . THR B 1 47 ? 24.954 -2.183 -8.861 1.00 26.66 153 THR B CA 1
ATOM 773 C C . THR B 1 47 ? 24.246 -3.165 -7.949 1.00 27.74 153 THR B C 1
ATOM 774 O O . THR B 1 47 ? 23.284 -3.795 -8.334 1.00 26.94 153 THR B O 1
ATOM 778 N N . LEU B 1 48 ? 24.737 -3.285 -6.715 1.00 26.34 154 LEU B N 1
ATOM 779 C CA . LEU B 1 48 ? 24.224 -4.253 -5.784 1.00 27.04 154 LEU B CA 1
ATOM 780 C C . LEU B 1 48 ? 23.690 -3.550 -4.525 1.00 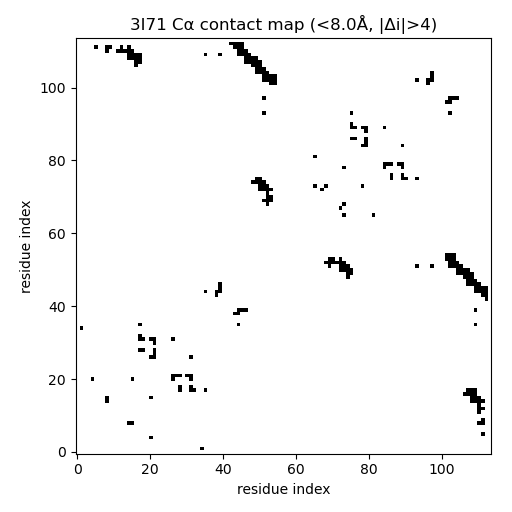28.06 154 LEU B C 1
ATOM 781 O O . LEU B 1 48 ? 24.137 -2.445 -4.211 1.00 26.89 154 LEU B O 1
ATOM 786 N N . ARG B 1 49 ? 22.772 -4.209 -3.823 1.00 24.87 155 ARG B N 1
ATOM 787 C CA . ARG B 1 49 ? 22.413 -3.883 -2.451 1.00 27.37 155 ARG B CA 1
ATOM 788 C C . ARG B 1 49 ? 23.051 -4.920 -1.533 1.00 26.65 155 ARG B C 1
ATOM 789 O O . ARG B 1 49 ? 23.335 -6.025 -1.976 1.00 25.63 155 ARG B O 1
ATOM 797 N N . LYS B 1 50 ? 23.246 -4.580 -0.254 1.00 24.22 156 LYS B N 1
ATOM 798 C CA . LYS B 1 50 ? 23.975 -5.469 0.675 1.00 26.65 156 LYS B CA 1
ATOM 799 C C . LYS B 1 50 ? 23.209 -5.552 1.975 1.00 26.27 156 LYS B C 1
ATOM 800 O O . LYS B 1 50 ? 22.686 -4.565 2.446 1.00 24.86 156 LYS B O 1
ATOM 806 N N . ARG B 1 51 ? 23.120 -6.741 2.531 1.00 26.95 157 ARG B N 1
ATOM 807 C CA . ARG B 1 51 ? 22.608 -6.914 3.879 1.00 27.35 157 ARG B CA 1
ATOM 808 C C . ARG B 1 51 ? 23.832 -7.313 4.686 1.00 27.10 157 ARG B C 1
ATOM 809 O O . ARG B 1 51 ? 24.436 -8.314 4.389 1.00 25.14 157 ARG B O 1
ATOM 817 N N . SER B 1 52 ? 24.239 -6.480 5.638 1.00 27.30 158 SER B N 1
ATOM 818 C CA . SER B 1 52 ? 25.479 -6.729 6.381 1.00 29.93 158 SER B CA 1
ATOM 819 C C . SER B 1 52 ? 25.331 -7.929 7.313 1.00 29.99 158 SER B C 1
ATOM 820 O O . SER B 1 52 ? 24.243 -8.27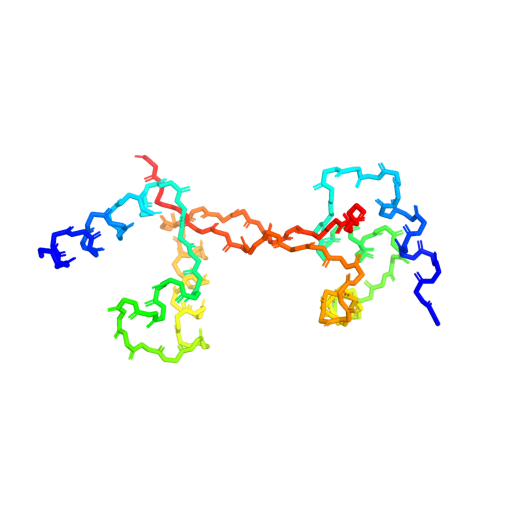4 7.757 1.00 30.24 158 SER B O 1
ATOM 823 N N . SER B 1 53 ? 26.448 -8.560 7.617 1.00 28.10 159 SER B N 1
ATOM 824 C CA . SER B 1 53 ? 26.443 -9.755 8.434 1.00 29.97 159 SER B CA 1
ATOM 825 C C . SER B 1 53 ? 25.894 -9.459 9.811 1.00 27.78 159 SER B C 1
ATOM 826 O O . SER B 1 53 ? 26.143 -8.388 10.359 1.00 24.76 159 SER B O 1
ATOM 829 N N . ARG B 1 54 ? 25.118 -10.395 10.352 1.00 25.53 160 ARG B N 1
ATOM 830 C CA . ARG B 1 54 ? 24.502 -10.219 11.655 1.00 27.50 160 ARG B CA 1
ATOM 831 C C . ARG B 1 54 ? 24.877 -11.392 12.538 1.00 27.00 160 ARG B C 1
ATOM 832 O O . ARG B 1 54 ? 24.831 -12.561 12.102 1.00 25.63 160 ARG B O 1
ATOM 840 N N . TYR B 1 55 ? 25.225 -11.076 13.784 1.00 25.89 161 TYR B N 1
ATOM 841 C CA . TYR B 1 55 ? 25.636 -12.079 14.746 1.00 25.47 161 TYR B CA 1
ATOM 842 C C . TYR B 1 55 ? 24.596 -12.204 15.854 1.00 26.11 161 TYR B C 1
ATOM 843 O O . TYR B 1 55 ? 24.103 -11.204 16.347 1.00 27.31 161 TYR B O 1
ATOM 852 N N . ARG B 1 56 ? 24.280 -13.427 16.249 1.00 26.16 162 ARG B N 1
ATOM 853 C CA . ARG B 1 56 ? 23.319 -13.648 17.318 1.00 31.05 162 ARG B CA 1
ATOM 854 C C . ARG B 1 56 ? 23.764 -14.800 18.209 1.00 32.47 162 ARG B C 1
ATOM 855 O O . ARG B 1 56 ? 24.611 -15.610 17.805 1.00 31.47 162 ARG B O 1
ATOM 863 N N . LEU B 1 57 ? 23.182 -14.898 19.398 1.00 34.14 163 LEU B N 1
ATOM 864 C CA . LEU B 1 57 ? 23.488 -16.020 20.313 1.00 39.52 163 LEU B CA 1
ATOM 865 C C . LEU B 1 57 ? 23.171 -17.405 19.743 1.00 43.78 163 LEU B C 1
ATOM 866 O O . LEU B 1 57 ? 22.144 -17.569 19.103 1.00 44.14 163 LEU B O 1
ATOM 871 N N . LYS B 1 58 ? 24.046 -18.400 19.953 1.00 48.15 164 LYS B N 1
ATOM 872 C CA . LYS B 1 58 ? 23.636 -19.802 19.721 1.00 55.42 164 LYS B CA 1
ATOM 873 C C . LYS B 1 58 ? 22.553 -20.201 20.754 1.00 58.81 164 LYS B C 1
ATOM 874 O O . LYS B 1 58 ? 22.515 -19.629 21.852 1.00 60.13 164 LYS B O 1
ATOM 880 N N . PRO B 1 59 ? 21.650 -21.151 20.399 1.00 62.68 165 PRO B N 1
ATOM 881 C CA . PRO B 1 59 ? 20.696 -21.671 21.417 1.00 63.34 165 PRO B CA 1
ATOM 882 C C . PRO B 1 59 ? 21.327 -22.671 22.403 1.00 63.80 165 PRO B C 1
ATOM 883 O O . PRO B 1 59 ? 22.095 -23.548 21.99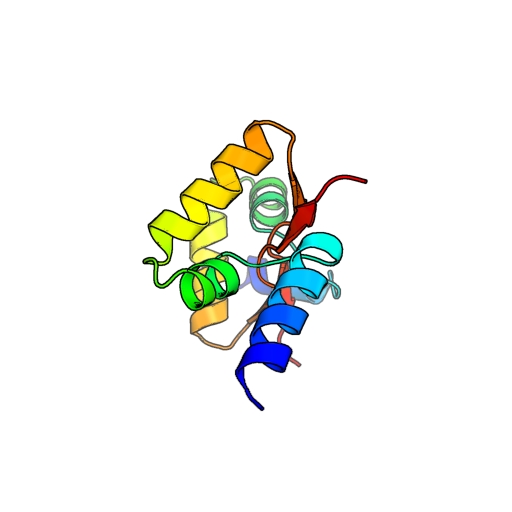3 1.00 64.07 165 PRO B O 1
#

Foldseek 3Di:
DCVVVVVVCVPVVVGDDLVRVCVVVVHPSVVSVVVVVVCV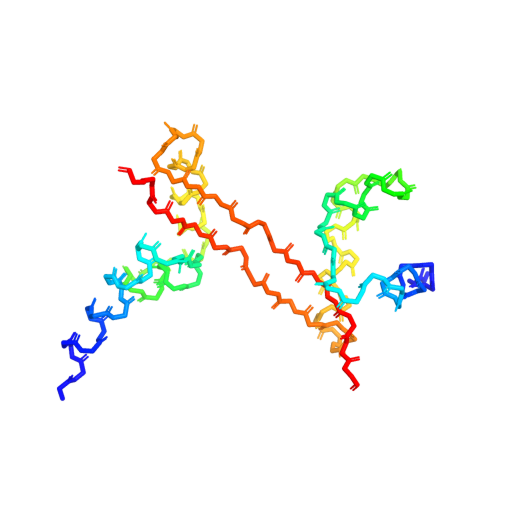VVVNDDDDDDDDDDDD/DVPVVLVVVVVVCVPVNDDLVSQCVVVVHDSVVSVVVVVVCCVVVNDPDDDDDDDDDD

GO terms:
  GO:0010165 response to X-ray (P, IMP)

Nearest PDB structures (foldseek):
  3i71-assembly1_B  TM=7.994E-01  e=7.548E-07  Escherichia coli K-12
  3c57-assembly1_A  TM=6.627E-01  e=4.627E-01  Mycobacterium tuberculosis
  5duk-assembly1_B  TM=7.676E-01  e=1.515E+00  Thermoplasmatales archaeon SCGC AB-539-N05
  5duk-assembly1_A  TM=6.707E-01  e=4.314E+00  Thermoplasmatales archaeon SCGC AB-539-N05
  2cfx-assembly1_C  TM=6.354E-01  e=4.626E+00  Bacillus subtilis

Secondary structure (DSSP, 8-state):
--HHHHHHHHH-TT-B-HHHHHHHHT--HHHHHHHHHHHHHTTSEEEE--EEEE--/-HHHHHHHHHHHHHHH-B-HHHHHHHHT--HHHHHHHHHHHHHHTSEEEE--EEEE--

InterPro domains:
  IPR000249 Bacterial microcompartment domain [PF00936] (4-79)
  IPR000249 Bacterial microcompartment domain [SM00877] (3-79)
  IPR020808 Bacterial microcompartments protein, conserved site [PS01139] (21-40)
  IPR032298 EutK-Ctail domain [PF16365] (111-162)
  IPR032298 EutK-Ctail domain [PS51933] (109-165)
  IPR036388 Winged helix-like DNA-binding domain superfamily [G3DSA:1.10.10.10] (107-166)
  IPR037233 CcmK-like superfamily [G3DSA:3.30.70.1710] (1-103)
  IPR037233 CcmK-like superfamily [SSF143414] (3-95)
  IPR044872 CcmK/CsoS1, bacterial microcompartment domain [PS51930] (4-88)
  IPR050575 Bacterial microcompartment shell [PTHR33941] (2-158)

Solvent-accessible surface area: 7605 Å² total; per-residue (Å²): 136,29,108,99,0,49,63,28,2,98,87,57,222,106,1,16,16,13,36,72,0,9,84,110,48,65,39,92,84,106,107,0,107,95,22,0,65,135,19,76,100,79,31,43,1,107,63,100,55,28,95,9,50,85,94,161,125,130,87,69,90,92,104,113,54,44,99,52,12,38,147,108,4,17,14,14,35,57,8,11,82,72,113,68,70,93,79,128,107,0,116,72,33,8,68,117,85,78,102,78,32,57,6,96,59,135,57,21,51,9,62,60,110,153